Protein AF-A0A9X2SSY7-F1 (afdb_monomer)

Nearest PDB structures (foldseek):
  7xyr-assembly1_A  TM=7.628E-01  e=7.566E-05  Bacteroides thetaiotaomicron
  6cvm-assembly1_A  TM=6.477E-01  e=1.141E-04  Escherichia coli K-12
  8ri6-assembly1_C  TM=6.573E-01  e=6.161E-05  Escherichia coli
  3bga-assembly1_B  TM=7.428E-01  e=1.342E-03  Bacteroides thetaiotaomicron VPI-5482
  7brs-assembly2_B  TM=5.805E-01  e=2.113E-04  Escherichia coli K-12

pLDDT: mean 74.2, std 22.85, range [24.02, 95.81]

Solvent-accessible surface area (backbone atoms only — not comparable to full-atom values): 8448 Å² total; per-residue (Å²): 133,86,77,73,84,68,85,54,61,50,54,26,32,44,36,39,42,31,24,41,41,34,98,55,75,52,63,78,65,31,70,43,75,45,80,44,74,45,50,45,88,38,79,44,74,86,90,81,84,73,74,61,79,87,68,73,51,33,41,96,93,47,67,25,30,28,38,36,38,40,35,37,26,37,79,87,66,49,74,76,46,74,50,77,48,78,49,64,50,67,49,77,48,78,57,97,92,42,39,21,52,72,86,39,82,47,81,84,78,87,79,81,93,76,77,65,42,80,52,76,48,37,49,35,87,87,50,82,51,80,51,83,45,62,48,79,134

Foldseek 3Di:
DDDDPDFDKFKFKKKKWKWWPPPHTGDTQWIDMDIDIHTFQDKDDDDDDIDGPPDDAADPVGRTKMKMKIFTAGPVRHTQDIDIDIDGHWDWDDDPNFIDINNHTDDPPDDDDDFADADAIAHGSNDGDGDGDTHDD

Structure (mmCIF, N/CA/C/O backbone):
data_AF-A0A9X2SSY7-F1
#
_entry.id   AF-A0A9X2SSY7-F1
#
loop_
_atom_site.group_PDB
_atom_site.id
_atom_site.type_symbol
_atom_site.label_atom_id
_atom_site.label_alt_id
_atom_site.label_comp_id
_atom_site.label_asym_id
_atom_site.label_entity_id
_atom_site.label_seq_id
_atom_site.pdbx_PDB_ins_code
_atom_site.Cartn_x
_atom_site.Cartn_y
_atom_site.Cartn_z
_atom_site.occupancy
_atom_site.B_iso_or_equiv
_atom_site.auth_seq_id
_atom_site.auth_comp_id
_atom_site.auth_asym_id
_atom_site.auth_atom_id
_atom_site.pdbx_PDB_model_num
ATOM 1 N N . MET A 1 1 ? 37.679 14.201 -29.239 1.00 33.06 1 MET A N 1
ATOM 2 C CA . MET A 1 1 ? 36.259 14.521 -28.983 1.00 33.06 1 MET A CA 1
ATOM 3 C C . MET A 1 1 ? 35.783 13.582 -27.882 1.00 33.06 1 MET A C 1
ATOM 5 O O . MET A 1 1 ? 35.625 12.398 -28.140 1.00 33.06 1 MET A O 1
ATOM 9 N N . LEU A 1 2 ? 35.709 14.063 -26.638 1.00 31.77 2 LEU A N 1
ATOM 10 C CA . LEU A 1 2 ? 35.245 13.275 -25.492 1.00 31.77 2 LEU A CA 1
ATOM 11 C C . LEU A 1 2 ? 33.719 13.158 -25.587 1.00 31.77 2 LEU A C 1
ATOM 13 O O . LEU A 1 2 ? 33.017 14.149 -25.408 1.00 31.77 2 LEU A O 1
ATOM 17 N N . GLN A 1 3 ? 33.207 11.973 -25.920 1.00 32.41 3 GLN A N 1
ATOM 18 C CA . GLN A 1 3 ? 31.789 11.676 -25.738 1.00 32.41 3 GLN A CA 1
ATOM 19 C C . GLN A 1 3 ? 31.535 11.566 -24.233 1.00 32.41 3 GLN A C 1
ATOM 21 O O . GLN A 1 3 ? 32.003 10.629 -23.589 1.00 32.41 3 GLN A O 1
ATOM 26 N N . TYR A 1 4 ? 30.822 12.538 -23.665 1.00 38.88 4 TYR A N 1
ATOM 27 C CA . TYR A 1 4 ? 30.233 12.380 -22.340 1.00 38.88 4 TYR A CA 1
ATOM 28 C C . TYR A 1 4 ? 29.265 11.190 -22.406 1.00 38.88 4 TYR A C 1
ATOM 30 O O . TYR A 1 4 ? 28.402 11.188 -23.288 1.00 38.88 4 TYR A O 1
ATOM 38 N N . PRO A 1 5 ? 29.391 10.171 -21.536 1.00 45.56 5 PRO A N 1
ATOM 39 C CA . PRO A 1 5 ? 28.454 9.060 -21.527 1.00 45.56 5 PRO A CA 1
ATOM 40 C C . PRO A 1 5 ? 27.078 9.635 -21.193 1.00 45.56 5 PRO A C 1
ATOM 42 O O .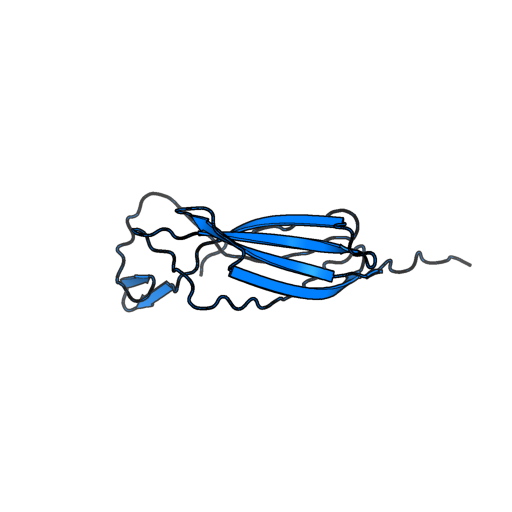 PRO A 1 5 ? 26.856 10.160 -20.103 1.00 45.56 5 PRO A O 1
ATOM 45 N N . GLY A 1 6 ? 26.201 9.626 -22.196 1.00 50.22 6 GLY A N 1
ATOM 46 C CA . GLY A 1 6 ? 24.883 10.234 -22.134 1.00 50.22 6 GLY A CA 1
ATOM 47 C C . GLY A 1 6 ? 24.085 9.729 -20.939 1.00 50.22 6 GLY A C 1
ATOM 48 O O . GLY A 1 6 ? 24.241 8.593 -20.495 1.00 50.22 6 GLY A O 1
ATOM 49 N N . VAL A 1 7 ? 23.225 10.601 -20.422 1.00 54.53 7 VAL A N 1
ATOM 50 C CA . VAL A 1 7 ? 22.247 10.299 -19.377 1.00 54.5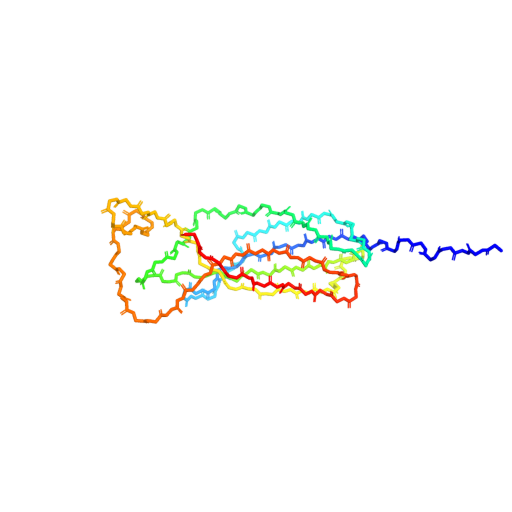3 7 VAL A CA 1
ATOM 51 C C . VAL A 1 7 ? 21.415 9.092 -19.822 1.00 54.53 7 VAL A C 1
ATOM 53 O O . VAL A 1 7 ? 20.508 9.223 -20.641 1.00 54.53 7 VAL A O 1
ATOM 56 N N . TYR A 1 8 ? 21.745 7.899 -19.329 1.00 67.19 8 TYR A N 1
ATOM 57 C CA . TYR A 1 8 ? 20.980 6.690 -19.620 1.00 67.19 8 TYR A CA 1
ATOM 58 C C . TYR A 1 8 ? 19.633 6.790 -18.900 1.00 67.19 8 TYR A C 1
ATOM 60 O O . TYR A 1 8 ? 19.585 6.763 -17.671 1.00 67.19 8 TYR A O 1
ATOM 68 N N . ALA A 1 9 ? 18.541 6.915 -19.649 1.00 69.19 9 ALA A N 1
ATOM 69 C CA . ALA A 1 9 ? 17.190 6.855 -19.106 1.00 69.19 9 ALA A CA 1
ATOM 70 C C . ALA A 1 9 ? 16.541 5.518 -19.480 1.00 69.19 9 ALA A C 1
ATOM 72 O O . ALA A 1 9 ? 16.495 5.158 -20.659 1.00 69.19 9 ALA A O 1
ATOM 73 N N . CYS A 1 10 ? 16.051 4.773 -18.488 1.00 75.38 10 CYS A N 1
ATOM 74 C CA . CYS A 1 10 ? 15.240 3.586 -18.726 1.00 75.38 10 CYS A CA 1
ATOM 75 C C . CYS A 1 10 ? 13.760 3.980 -18.768 1.00 75.38 10 CYS A C 1
ATOM 77 O O . CYS A 1 10 ? 13.252 4.668 -17.886 1.00 75.38 10 CYS A O 1
ATOM 79 N N . LYS A 1 11 ? 13.076 3.568 -19.836 1.00 88.38 11 LYS A N 1
ATOM 80 C CA . LYS A 1 11 ? 11.645 3.812 -20.045 1.00 88.38 11 LYS A CA 1
ATOM 81 C C . LYS A 1 11 ? 10.868 2.524 -19.816 1.00 88.38 11 LYS A C 1
ATOM 83 O O . LYS A 1 11 ? 11.322 1.453 -20.226 1.00 88.38 11 LYS A O 1
ATOM 88 N N . GLY A 1 12 ? 9.686 2.652 -19.243 1.00 91.44 12 GLY A N 1
ATOM 89 C CA . GLY A 1 12 ? 8.825 1.526 -18.928 1.00 91.44 12 GLY A CA 1
ATOM 90 C C . GLY A 1 12 ? 7.623 1.993 -18.132 1.00 91.44 12 GLY A C 1
ATOM 91 O O . GLY A 1 12 ? 7.131 3.099 -18.356 1.00 91.44 12 GLY A O 1
ATOM 92 N N . ASP A 1 13 ? 7.185 1.181 -17.186 1.00 93.69 13 ASP A N 1
ATOM 93 C CA . ASP A 1 13 ? 6.052 1.504 -16.334 1.00 93.69 13 ASP A CA 1
ATOM 94 C C . ASP A 1 13 ? 6.250 0.999 -14.911 1.00 93.69 13 ASP A C 1
ATOM 96 O O . ASP A 1 13 ? 6.900 -0.016 -14.681 1.00 93.69 13 ASP A O 1
ATOM 100 N N . VAL A 1 14 ? 5.687 1.738 -13.960 1.00 92.38 14 VAL A N 1
ATOM 101 C CA . VAL A 1 14 ? 5.506 1.269 -12.590 1.00 92.38 14 VAL A CA 1
ATOM 102 C C . VAL A 1 14 ? 4.056 0.834 -12.447 1.00 92.38 14 VAL A C 1
ATOM 104 O O . VAL A 1 14 ? 3.133 1.612 -12.708 1.00 92.38 14 VAL A O 1
ATOM 107 N N . GLU A 1 15 ? 3.873 -0.409 -12.032 1.00 94.44 15 GLU A N 1
ATOM 108 C CA . GLU A 1 15 ? 2.600 -1.033 -11.707 1.00 94.44 15 GLU A CA 1
ATOM 109 C C . GLU A 1 15 ? 2.528 -1.215 -10.192 1.00 94.44 15 GLU A C 1
ATOM 111 O O . GLU A 1 15 ? 3.451 -1.743 -9.582 1.00 94.44 15 GLU A O 1
ATOM 116 N N . VAL A 1 16 ? 1.447 -0.759 -9.570 1.00 93.94 16 VAL A N 1
ATOM 117 C CA . VAL A 1 16 ? 1.181 -0.977 -8.148 1.00 93.94 16 VAL A CA 1
ATOM 118 C C . VAL A 1 16 ? -0.082 -1.805 -8.037 1.00 93.94 16 VAL A C 1
ATOM 120 O O . VAL A 1 16 ? -1.141 -1.382 -8.499 1.00 93.94 16 VAL A O 1
ATOM 123 N N . ASN A 1 17 ? 0.029 -2.966 -7.407 1.00 95.56 17 ASN A N 1
ATOM 124 C CA . ASN A 1 17 ? -1.066 -3.882 -7.133 1.00 95.56 17 ASN A CA 1
ATOM 125 C C . ASN A 1 17 ? -1.316 -3.929 -5.627 1.00 95.56 17 ASN A C 1
ATOM 127 O O . ASN A 1 17 ? -0.379 -4.051 -4.845 1.00 95.56 17 ASN A O 1
ATOM 131 N N . CYS A 1 18 ? -2.575 -3.861 -5.208 1.00 92.56 18 CYS A N 1
ATOM 132 C CA . CYS A 1 18 ? -2.963 -3.974 -3.808 1.00 92.56 18 CYS A CA 1
ATOM 133 C C . CYS A 1 18 ? -3.915 -5.152 -3.631 1.00 92.56 18 CYS A C 1
ATOM 135 O O . CYS A 1 18 ? -4.889 -5.278 -4.372 1.00 92.56 18 CYS A O 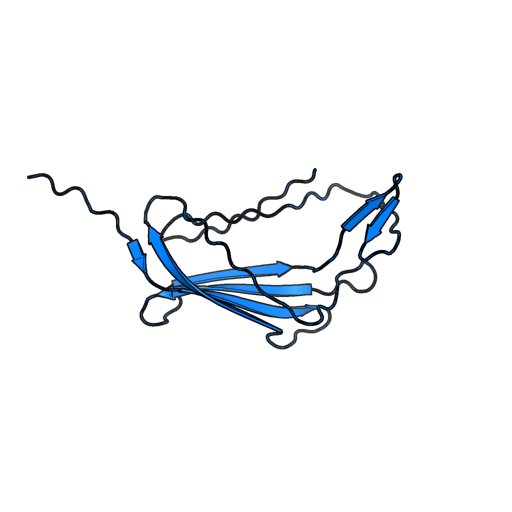1
ATOM 137 N N . TYR A 1 19 ? -3.642 -5.993 -2.640 1.00 95.81 19 TYR A N 1
ATOM 138 C CA . TYR A 1 19 ? -4.393 -7.204 -2.321 1.00 95.81 19 TYR A CA 1
ATOM 139 C C . TYR A 1 19 ? -4.802 -7.175 -0.855 1.00 95.81 19 TYR A C 1
ATOM 141 O O . TYR A 1 19 ? -4.043 -6.697 -0.008 1.00 95.81 19 TYR A O 1
ATOM 149 N N . PHE A 1 20 ? -5.969 -7.726 -0.534 1.00 93.50 20 PHE A N 1
ATOM 150 C CA . PHE A 1 20 ? -6.303 -7.984 0.864 1.00 93.50 20 PHE A CA 1
ATOM 151 C C . PHE A 1 20 ? -5.431 -9.133 1.398 1.00 93.50 20 PHE A C 1
ATOM 153 O O . PHE A 1 20 ? -5.264 -10.141 0.717 1.00 93.50 20 PHE A O 1
ATOM 160 N N . TRP A 1 21 ? -4.829 -8.976 2.581 1.00 93.50 21 TRP A N 1
ATOM 161 C CA . TRP A 1 21 ? -3.798 -9.903 3.075 1.00 93.50 21 TRP A CA 1
ATOM 162 C C . TRP A 1 21 ? -4.147 -10.571 4.406 1.00 93.50 21 TRP A C 1
ATOM 164 O O . TRP A 1 21 ? -3.968 -11.776 4.555 1.00 93.50 21 TRP A O 1
ATOM 174 N N . TYR A 1 22 ? -4.651 -9.810 5.376 1.00 92.50 22 TYR A N 1
ATOM 175 C CA . TYR A 1 22 ? -4.980 -10.317 6.711 1.00 92.50 22 TYR A CA 1
ATOM 176 C C . TYR A 1 22 ? -6.366 -9.814 7.132 1.00 92.50 22 TYR A C 1
ATOM 178 O O . TYR A 1 22 ? -6.641 -8.630 6.913 1.00 92.50 22 TYR A O 1
ATOM 186 N N . PRO A 1 23 ? -7.229 -10.647 7.756 1.00 91.00 23 PRO A N 1
ATOM 187 C CA . PRO A 1 23 ? -6.952 -11.963 8.369 1.00 91.00 23 PRO A CA 1
ATOM 188 C C . PRO A 1 23 ? -6.960 -13.170 7.427 1.00 91.00 23 PRO A C 1
ATOM 190 O O . PRO A 1 23 ? -6.590 -14.266 7.835 1.00 91.00 23 PRO A O 1
ATOM 193 N N . SER A 1 24 ? -7.362 -12.981 6.177 1.00 90.94 24 SER A N 1
ATOM 194 C CA . SER A 1 24 ? -7.321 -14.006 5.140 1.00 90.94 24 SER A CA 1
ATOM 195 C C . SER A 1 24 ? -6.796 -13.379 3.862 1.00 90.94 24 SER A C 1
ATOM 197 O O . SER A 1 24 ? -7.257 -12.294 3.494 1.00 90.94 24 SER A O 1
ATOM 199 N N . GLU A 1 25 ? -5.885 -14.064 3.177 1.00 93.62 25 GLU A N 1
ATOM 200 C CA . GLU A 1 25 ? -5.441 -13.631 1.857 1.00 93.62 25 GLU A CA 1
ATOM 201 C C . GLU A 1 25 ? -6.641 -13.596 0.903 1.00 93.62 25 GLU A C 1
ATOM 203 O O . GLU A 1 25 ? -7.484 -14.495 0.901 1.00 93.62 25 GLU A O 1
ATOM 208 N N . GLY A 1 26 ? -6.744 -12.511 0.144 1.00 91.12 26 GLY A N 1
ATOM 209 C CA . GLY A 1 26 ? -7.816 -12.279 -0.808 1.00 91.12 26 GLY A CA 1
ATOM 210 C C . GLY A 1 26 ? -7.296 -11.731 -2.128 1.00 91.12 26 GLY A C 1
ATOM 211 O O . GLY A 1 26 ? -6.093 -11.574 -2.345 1.00 91.12 26 GLY A O 1
ATOM 212 N N . ASP A 1 27 ? -8.238 -11.425 -3.014 1.00 91.56 27 ASP A N 1
ATOM 213 C CA . ASP A 1 27 ? -7.936 -10.962 -4.363 1.00 91.56 27 ASP A CA 1
ATOM 214 C C . ASP A 1 27 ? -7.366 -9.537 -4.400 1.00 91.56 27 ASP A C 1
ATOM 216 O O . ASP A 1 27 ? -7.335 -8.791 -3.411 1.00 91.56 27 ASP A O 1
ATOM 220 N N . LYS A 1 28 ? -6.914 -9.150 -5.597 1.00 94.88 28 LYS A N 1
ATOM 221 C CA . LYS A 1 28 ? -6.491 -7.785 -5.904 1.00 94.88 28 LYS A CA 1
ATOM 222 C C . LYS A 1 28 ? -7.680 -6.839 -5.736 1.00 94.88 28 LYS A C 1
ATOM 224 O O . LYS A 1 28 ? -8.676 -6.966 -6.440 1.00 94.88 28 LYS A O 1
ATOM 229 N N . VAL A 1 29 ? -7.556 -5.878 -4.827 1.00 94.25 29 VAL A N 1
ATOM 230 C CA . VAL A 1 29 ? -8.603 -4.897 -4.503 1.00 94.25 29 VAL A CA 1
ATOM 231 C C . VAL A 1 29 ? -8.421 -3.571 -5.234 1.00 94.25 29 VAL A C 1
ATOM 233 O O . VAL A 1 29 ? -9.377 -2.817 -5.377 1.00 94.25 29 VAL A O 1
ATOM 236 N N . ALA A 1 30 ? -7.205 -3.267 -5.690 1.00 91.62 30 ALA A N 1
ATOM 237 C CA . ALA A 1 30 ? -6.920 -2.068 -6.468 1.00 91.62 30 ALA A CA 1
ATOM 238 C C . ALA A 1 30 ? -5.626 -2.231 -7.272 1.00 91.62 30 ALA A C 1
ATOM 240 O O . ALA A 1 30 ? -4.724 -2.976 -6.878 1.00 91.62 30 ALA A O 1
ATOM 241 N N . PHE A 1 31 ? -5.511 -1.499 -8.380 1.00 94.62 31 PHE A N 1
ATOM 242 C CA . PHE A 1 31 ? -4.249 -1.359 -9.098 1.00 94.62 31 PHE A CA 1
ATOM 243 C C . PHE A 1 31 ? -4.118 0.016 -9.758 1.00 94.62 31 PHE A C 1
ATOM 245 O O . PHE A 1 31 ? -5.113 0.669 -10.069 1.00 94.62 31 PHE A O 1
ATOM 252 N N . VAL A 1 32 ? -2.882 0.445 -10.000 1.00 91.50 32 VAL A N 1
ATOM 253 C CA . VAL A 1 32 ? -2.572 1.605 -10.840 1.00 91.50 32 VAL A CA 1
ATOM 254 C C . VAL A 1 32 ? -1.307 1.326 -11.636 1.00 91.50 32 VAL A C 1
ATOM 256 O O . VAL A 1 32 ? -0.382 0.686 -11.146 1.00 91.50 32 VAL A O 1
ATOM 259 N N . ARG A 1 33 ? -1.258 1.814 -12.873 1.00 94.19 33 ARG A N 1
ATOM 260 C CA . ARG A 1 33 ? -0.087 1.707 -13.741 1.00 94.19 33 ARG A CA 1
ATOM 261 C C . ARG A 1 33 ? 0.225 3.068 -14.336 1.00 94.19 33 ARG A C 1
ATOM 263 O O . ARG A 1 33 ? -0.687 3.785 -14.746 1.00 94.19 33 ARG A O 1
ATOM 270 N N . LYS A 1 34 ? 1.504 3.427 -14.382 1.00 90.62 34 LYS A N 1
ATOM 271 C CA . LYS A 1 34 ? 1.962 4.694 -14.956 1.00 90.62 34 LYS A CA 1
ATOM 272 C C . LYS A 1 34 ? 3.237 4.478 -15.743 1.00 90.62 34 LYS A C 1
ATOM 274 O O . LYS A 1 34 ? 4.168 3.855 -15.242 1.00 90.62 34 LYS A O 1
ATOM 279 N N . GLU A 1 35 ? 3.288 5.042 -16.942 1.00 94.31 35 GLU A N 1
ATOM 280 C CA . GLU A 1 35 ? 4.525 5.109 -17.712 1.00 94.31 35 GLU A CA 1
ATOM 281 C C . GLU A 1 35 ? 5.539 6.022 -17.024 1.00 94.31 35 GLU A C 1
ATOM 283 O O . GLU A 1 35 ? 5.208 7.104 -16.529 1.00 94.31 35 GLU A O 1
ATOM 288 N N . VAL A 1 36 ? 6.790 5.577 -16.990 1.00 89.25 36 VAL A N 1
ATOM 289 C CA . VAL A 1 36 ? 7.876 6.271 -16.305 1.00 89.25 36 VAL A CA 1
ATOM 290 C C . VAL A 1 36 ? 9.126 6.304 -17.170 1.00 89.25 36 VAL A C 1
ATOM 292 O O . VAL A 1 36 ? 9.401 5.410 -17.975 1.00 89.25 36 VAL A O 1
ATOM 295 N N . GLU A 1 37 ? 9.915 7.351 -16.966 1.00 88.94 37 GLU A N 1
ATOM 296 C CA . GLU A 1 37 ? 11.268 7.466 -17.485 1.00 88.94 37 GLU A CA 1
ATOM 297 C C . GLU A 1 37 ? 12.198 7.723 -16.303 1.00 88.94 37 GLU A C 1
ATOM 299 O O . GLU A 1 37 ? 12.173 8.793 -15.699 1.00 88.94 37 GLU A O 1
ATOM 304 N N . ILE A 1 38 ? 12.984 6.711 -15.949 1.00 83.31 38 ILE A N 1
ATOM 305 C CA . ILE A 1 38 ? 13.888 6.732 -14.805 1.00 83.31 38 ILE A CA 1
ATOM 306 C C . ILE A 1 38 ? 15.272 7.095 -15.323 1.00 83.31 38 ILE A C 1
ATOM 308 O O . ILE A 1 38 ? 15.863 6.380 -16.136 1.00 83.31 38 ILE A O 1
ATOM 312 N N . ARG A 1 39 ? 15.800 8.224 -14.861 1.00 81.56 39 ARG A N 1
ATOM 313 C CA . ARG A 1 39 ? 17.154 8.659 -15.205 1.00 81.56 39 ARG A CA 1
ATOM 314 C C . ARG A 1 39 ? 18.163 7.929 -14.326 1.00 81.56 39 ARG A C 1
ATOM 316 O O . ARG A 1 39 ? 17.999 7.867 -13.111 1.00 81.56 39 ARG A O 1
ATOM 323 N N . SER A 1 40 ? 19.214 7.391 -14.935 1.00 75.81 40 SER A N 1
ATOM 324 C CA . SER A 1 40 ? 20.304 6.741 -14.202 1.00 75.81 40 SER A CA 1
ATOM 325 C C . SER A 1 40 ? 21.093 7.755 -13.379 1.00 75.81 40 SER A C 1
ATOM 327 O O . SER A 1 40 ? 21.252 8.906 -13.787 1.00 75.81 40 SER A O 1
ATOM 329 N N . SER A 1 41 ? 21.644 7.292 -12.256 1.00 74.81 41 SER A N 1
ATOM 330 C CA . SER A 1 41 ? 22.566 8.056 -11.401 1.00 74.81 41 SER A CA 1
ATOM 331 C C . SER A 1 41 ? 21.973 9.322 -10.770 1.00 74.81 41 SER A C 1
ATOM 333 O O . SER A 1 41 ? 22.719 10.169 -10.285 1.00 74.81 41 SER A O 1
ATOM 335 N N . VAL A 1 42 ? 20.646 9.443 -10.759 1.00 78.88 42 VAL A N 1
ATOM 336 C CA . VAL A 1 42 ? 19.909 10.464 -10.013 1.00 78.88 42 VAL A CA 1
ATOM 337 C C . VAL A 1 42 ? 18.763 9.805 -9.263 1.00 78.88 42 VAL A C 1
ATOM 339 O O . VAL A 1 42 ? 18.229 8.780 -9.690 1.00 78.88 42 VAL A O 1
ATOM 342 N N . GLU A 1 43 ? 18.373 10.417 -8.153 1.00 76.19 43 GLU A N 1
ATOM 343 C CA . GLU A 1 43 ? 17.170 10.021 -7.443 1.00 76.19 43 GLU A CA 1
ATOM 344 C C . GLU A 1 43 ? 15.929 10.411 -8.258 1.00 76.19 43 GLU A C 1
ATOM 346 O O . GLU A 1 43 ? 15.756 11.568 -8.640 1.00 76.19 43 GLU A O 1
ATOM 351 N N . ASN A 1 44 ? 15.066 9.438 -8.538 1.00 80.56 44 ASN A N 1
ATOM 352 C CA . ASN A 1 44 ? 13.773 9.651 -9.173 1.00 80.56 44 ASN A CA 1
ATOM 353 C C . ASN A 1 44 ? 12.683 9.486 -8.105 1.00 80.56 44 ASN A C 1
ATOM 355 O O . ASN A 1 44 ? 12.717 8.551 -7.308 1.00 80.56 44 ASN A O 1
ATOM 359 N N . GLN A 1 45 ? 11.693 10.374 -8.095 1.00 82.19 45 GLN A N 1
ATOM 360 C CA . GLN A 1 45 ? 10.522 10.255 -7.226 1.00 82.19 45 GLN A CA 1
ATOM 361 C C . GLN A 1 45 ? 9.273 10.158 -8.092 1.00 82.19 45 GLN A C 1
ATOM 363 O O . GLN A 1 45 ? 9.063 10.962 -9.001 1.00 82.19 45 GLN A O 1
ATOM 368 N N . ILE A 1 46 ? 8.459 9.137 -7.833 1.00 81.81 46 ILE A N 1
ATOM 369 C CA . ILE A 1 46 ? 7.268 8.830 -8.622 1.00 81.81 46 ILE A CA 1
ATOM 370 C C . ILE A 1 46 ? 6.096 8.734 -7.659 1.00 81.81 46 ILE A C 1
ATOM 372 O O . ILE A 1 46 ? 6.053 7.855 -6.805 1.00 81.81 46 ILE A O 1
ATOM 376 N N . ILE A 1 47 ? 5.149 9.656 -7.811 1.00 82.25 47 ILE A N 1
ATOM 377 C CA . ILE A 1 47 ? 3.922 9.688 -7.018 1.00 82.25 47 ILE A CA 1
ATOM 378 C C . ILE A 1 47 ? 2.806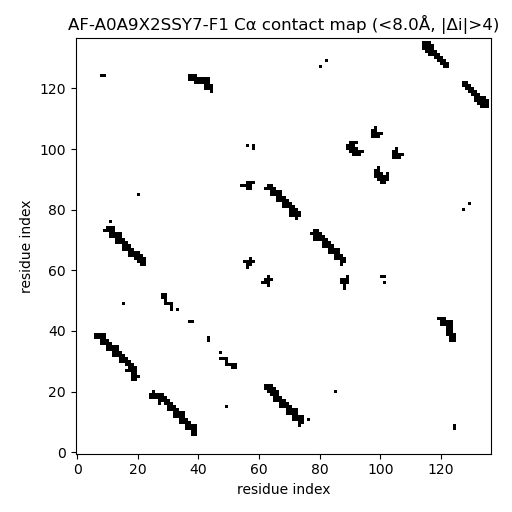 9.023 -7.825 1.00 82.25 47 ILE A C 1
ATOM 380 O O . ILE A 1 47 ? 2.555 9.386 -8.984 1.00 82.25 47 ILE A O 1
ATOM 384 N N . LEU A 1 48 ? 2.159 8.044 -7.194 1.00 81.44 48 LEU A N 1
ATOM 385 C CA . LEU A 1 48 ? 1.019 7.293 -7.703 1.00 81.44 48 LEU A CA 1
ATOM 386 C C . LEU A 1 48 ? -0.096 7.347 -6.668 1.00 81.44 48 LEU A C 1
ATOM 388 O O . LEU A 1 48 ? 0.141 7.109 -5.487 1.00 81.44 48 LEU A O 1
ATOM 392 N N . ASN A 1 49 ? -1.308 7.636 -7.130 1.00 83.94 49 ASN A N 1
ATOM 393 C CA . ASN A 1 49 ? -2.496 7.618 -6.292 1.00 83.94 49 ASN A CA 1
ATOM 394 C C . ASN A 1 49 ? -3.267 6.339 -6.598 1.00 83.94 49 ASN A C 1
ATOM 396 O O . ASN A 1 49 ? -3.657 6.116 -7.744 1.00 83.94 49 ASN A O 1
ATOM 400 N N . LEU A 1 50 ? -3.470 5.512 -5.577 1.00 84.25 50 LEU A N 1
ATOM 401 C CA . LEU A 1 50 ? -4.246 4.285 -5.670 1.00 84.25 50 LEU A CA 1
ATOM 402 C C . LEU A 1 50 ? -5.552 4.462 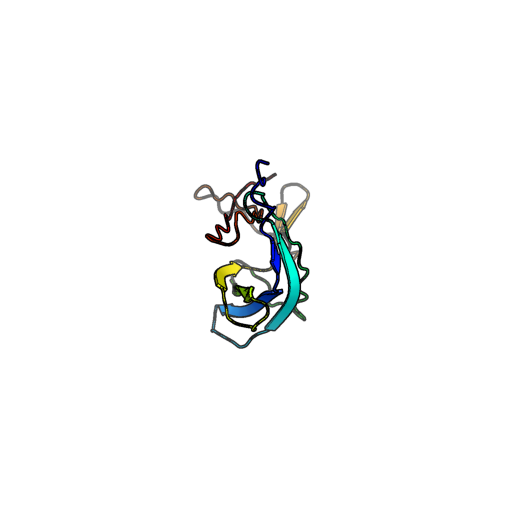-4.898 1.00 84.25 50 LEU A C 1
ATOM 404 O O . LEU A 1 50 ? -5.529 4.677 -3.687 1.00 84.25 50 LEU A O 1
ATOM 408 N N . LEU A 1 51 ? -6.683 4.376 -5.598 1.00 84.81 51 LEU A N 1
ATOM 409 C CA . LEU A 1 51 ? -8.000 4.381 -4.972 1.00 84.81 51 LEU A CA 1
ATOM 410 C C . LEU A 1 51 ? -8.366 2.954 -4.559 1.00 84.81 51 LEU A C 1
ATOM 412 O O . LEU A 1 51 ? -8.369 2.056 -5.396 1.00 84.81 51 LEU A O 1
ATOM 416 N N . ILE A 1 52 ? -8.685 2.759 -3.281 1.00 87.12 52 ILE A N 1
ATOM 417 C CA . ILE A 1 52 ? -9.234 1.506 -2.757 1.00 87.12 52 ILE A CA 1
ATOM 418 C C . ILE A 1 52 ? -10.684 1.786 -2.387 1.00 87.12 52 ILE A C 1
ATOM 420 O O . ILE A 1 52 ? -10.955 2.587 -1.490 1.00 87.12 52 ILE A O 1
ATOM 424 N N . GLU A 1 53 ? -11.613 1.162 -3.102 1.00 83.81 53 GLU A N 1
ATOM 425 C CA . GLU A 1 53 ? -13.038 1.307 -2.826 1.00 83.81 53 GLU A CA 1
ATOM 426 C C . GLU A 1 53 ? -13.404 0.546 -1.550 1.00 83.81 53 GLU A C 1
ATOM 428 O O . GLU A 1 53 ? -13.012 -0.605 -1.371 1.00 83.81 53 GLU A O 1
ATOM 433 N N . GLN A 1 54 ? -14.149 1.206 -0.656 1.00 87.06 54 GLN A N 1
ATOM 434 C CA . GLN A 1 54 ? -14.653 0.621 0.594 1.00 87.06 54 GLN A CA 1
ATOM 435 C C . GLN A 1 54 ? -13.573 -0.149 1.391 1.00 87.06 54 GLN A C 1
ATOM 437 O O . GLN A 1 54 ? -13.726 -1.344 1.661 1.00 87.06 54 GLN A O 1
ATOM 442 N N . PRO A 1 55 ? -12.462 0.509 1.780 1.00 90.75 55 PRO A N 1
ATOM 443 C CA . PRO A 1 55 ? -11.360 -0.179 2.431 1.00 90.75 55 PRO A CA 1
ATOM 444 C C . PRO A 1 55 ? -11.800 -0.741 3.785 1.00 90.75 55 PRO A C 1
ATOM 446 O O . PRO A 1 55 ? -12.343 -0.029 4.632 1.00 90.75 55 PRO A O 1
ATOM 449 N N . ARG A 1 56 ? -11.484 -2.013 4.033 1.00 90.88 56 ARG A N 1
ATOM 450 C CA . ARG A 1 56 ? -11.469 -2.577 5.386 1.00 90.88 56 ARG A CA 1
ATOM 451 C C . ARG A 1 56 ? -10.367 -1.889 6.179 1.00 90.88 56 ARG A C 1
ATOM 453 O O . ARG A 1 56 ? -9.193 -2.001 5.819 1.00 90.88 56 ARG A O 1
ATOM 460 N N . LEU A 1 57 ? -10.759 -1.145 7.206 1.00 89.12 57 LEU A N 1
ATOM 461 C CA . LEU A 1 57 ? -9.845 -0.325 7.989 1.00 89.12 57 LEU A CA 1
ATOM 462 C C . LEU A 1 57 ? -9.102 -1.170 9.018 1.00 89.12 57 LEU A C 1
ATOM 464 O O . LEU A 1 57 ? -9.638 -2.124 9.577 1.00 89.12 57 LEU A O 1
ATOM 468 N N . TRP A 1 58 ? -7.863 -0.792 9.283 1.00 90.75 58 TRP A N 1
ATOM 469 C CA . TRP A 1 58 ? -7.082 -1.325 10.382 1.00 90.75 58 TRP A CA 1
ATOM 470 C C . TRP A 1 58 ? -7.566 -0.722 11.706 1.00 90.75 58 TRP A C 1
ATOM 472 O O . TRP A 1 58 ? -7.744 0.495 11.810 1.00 90.75 58 TRP A O 1
ATOM 482 N N . GLN A 1 59 ? -7.738 -1.565 12.721 1.00 82.69 59 GLN A N 1
ATOM 483 C CA . GLN A 1 59 ? -7.992 -1.193 14.118 1.00 82.69 59 GLN A CA 1
ATOM 484 C C . GLN A 1 59 ? -7.444 -2.287 15.047 1.00 82.69 59 GLN A C 1
ATOM 486 O O . GLN A 1 59 ? -7.268 -3.422 14.611 1.00 82.69 59 GLN A O 1
ATOM 491 N N . ALA A 1 60 ? -7.217 -1.994 16.331 1.00 80.50 60 ALA A N 1
ATOM 492 C CA . ALA A 1 60 ? -6.585 -2.947 17.255 1.00 80.50 60 ALA A CA 1
ATOM 493 C C . ALA A 1 60 ? -7.318 -4.306 17.351 1.00 80.50 60 ALA A C 1
ATOM 495 O O . ALA A 1 60 ? -6.673 -5.348 17.412 1.00 80.50 60 ALA A O 1
ATOM 496 N N . GLY A 1 61 ? -8.657 -4.303 17.316 1.00 84.31 61 GLY A N 1
ATOM 497 C CA . GLY A 1 61 ? -9.476 -5.525 17.337 1.00 84.31 61 GLY A CA 1
ATOM 498 C C . GLY A 1 61 ? -9.719 -6.178 15.969 1.00 84.31 61 GLY A C 1
ATOM 499 O O . GLY A 1 61 ? -10.069 -7.351 15.907 1.00 84.31 61 GLY A O 1
ATOM 500 N N . GLU A 1 62 ? -9.524 -5.443 14.871 1.00 87.88 62 GLU A N 1
ATOM 501 C CA . GLU A 1 62 ? -9.638 -5.957 13.497 1.00 87.88 62 GLU A CA 1
ATOM 502 C C . GLU A 1 62 ? -8.444 -5.424 12.690 1.00 87.88 62 GLU A C 1
ATOM 504 O O . GLU A 1 62 ? -8.554 -4.414 11.983 1.00 87.88 62 GLU A O 1
ATOM 509 N N . PRO A 1 63 ? -7.259 -6.042 12.825 1.00 89.88 63 PRO A N 1
ATOM 510 C CA . PRO A 1 63 ? -6.028 -5.508 12.259 1.00 89.88 63 PRO A CA 1
ATOM 511 C C . PRO A 1 63 ? -5.933 -5.854 10.769 1.00 89.88 63 PRO A C 1
ATOM 513 O O . PRO A 1 63 ? -5.008 -6.536 10.344 1.00 89.88 63 PRO A O 1
ATOM 516 N N . ASN A 1 64 ? -6.908 -5.404 9.974 1.00 91.44 64 ASN A N 1
ATOM 517 C CA . ASN A 1 64 ? -6.971 -5.621 8.532 1.00 91.44 64 ASN A CA 1
ATOM 518 C C . ASN A 1 64 ? -5.692 -5.105 7.856 1.00 91.44 64 ASN A C 1
ATOM 520 O O . ASN A 1 64 ? -5.300 -3.951 8.059 1.00 91.44 64 ASN A O 1
ATOM 524 N N . GLN A 1 65 ? -5.052 -5.949 7.045 1.00 93.19 65 GLN A N 1
ATOM 525 C CA . GLN A 1 65 ? -3.829 -5.597 6.318 1.00 93.19 65 GLN A CA 1
ATOM 526 C C . GLN A 1 65 ? -3.980 -5.853 4.825 1.00 93.19 65 GLN A C 1
ATOM 528 O O . GLN A 1 65 ? -4.706 -6.753 4.399 1.00 93.19 65 GLN A O 1
ATOM 533 N N . TYR A 1 66 ? -3.221 -5.090 4.049 1.00 90.94 66 TYR A N 1
ATOM 534 C CA . TYR A 1 66 ? -3.105 -5.223 2.607 1.00 90.94 66 TYR A CA 1
ATOM 535 C C . TYR A 1 66 ? -1.661 -5.491 2.225 1.00 90.94 66 TYR A C 1
ATOM 537 O O . TYR A 1 66 ? -0.748 -4.918 2.814 1.00 90.94 66 TYR A O 1
ATOM 545 N N . LYS A 1 67 ? -1.472 -6.313 1.200 1.00 94.88 67 LYS A N 1
ATOM 546 C CA . LYS A 1 67 ? -0.197 -6.510 0.519 1.00 94.88 67 LYS A CA 1
ATOM 547 C C . LYS A 1 67 ? -0.167 -5.567 -0.676 1.00 94.88 67 LYS A C 1
ATOM 549 O O . LYS A 1 67 ? -1.042 -5.645 -1.535 1.00 94.88 67 LYS A O 1
ATOM 554 N N . VAL A 1 68 ? 0.816 -4.682 -0.724 1.00 93.62 68 VAL A N 1
ATOM 555 C CA . VAL A 1 68 ? 1.081 -3.809 -1.865 1.00 93.62 68 VAL A CA 1
ATOM 556 C C . VAL A 1 68 ? 2.329 -4.318 -2.561 1.00 93.62 68 VAL A C 1
ATOM 558 O O . VAL A 1 68 ? 3.374 -4.477 -1.942 1.00 93.62 68 VAL A O 1
ATOM 561 N N . GLU A 1 69 ? 2.203 -4.582 -3.847 1.00 94.94 69 GLU A N 1
ATOM 562 C CA . GLU A 1 69 ? 3.279 -4.991 -4.735 1.00 94.94 69 GLU A CA 1
ATOM 563 C C . GLU A 1 69 ? 3.529 -3.846 -5.715 1.00 94.94 69 GLU A C 1
ATOM 565 O O . GLU A 1 69 ? 2.603 -3.370 -6.370 1.00 94.94 69 GLU A O 1
ATOM 570 N N . VAL A 1 70 ? 4.772 -3.387 -5.796 1.00 93.06 70 VAL A N 1
ATOM 571 C CA . VAL A 1 70 ? 5.224 -2.363 -6.735 1.00 93.06 70 VAL A CA 1
ATOM 572 C C . VAL A 1 70 ? 6.168 -3.033 -7.717 1.00 93.06 70 VAL A C 1
ATOM 574 O O . VAL A 1 70 ? 7.231 -3.489 -7.317 1.00 93.06 70 VAL A O 1
ATOM 577 N N . VAL A 1 71 ? 5.798 -3.081 -8.991 1.00 92.88 71 VAL A N 1
ATOM 578 C CA . VAL A 1 71 ? 6.571 -3.724 -10.055 1.00 92.88 71 VAL A CA 1
ATOM 579 C C . VAL A 1 71 ? 7.042 -2.664 -11.037 1.00 92.88 71 VAL A C 1
ATOM 581 O O . VAL A 1 71 ? 6.236 -1.912 -11.583 1.00 92.88 71 VAL A O 1
ATOM 584 N N . LEU A 1 72 ? 8.345 -2.617 -11.302 1.00 89.50 72 LEU A N 1
ATOM 585 C CA . LEU A 1 72 ? 8.888 -1.874 -12.431 1.00 89.50 72 LEU A CA 1
ATOM 586 C C . LEU A 1 72 ? 8.975 -2.808 -13.635 1.00 89.50 72 LEU A C 1
ATOM 588 O O . LEU A 1 72 ? 9.642 -3.840 -13.585 1.00 89.50 72 LEU A O 1
ATOM 592 N N . ARG A 1 73 ? 8.374 -2.415 -14.753 1.00 90.19 73 ARG A N 1
ATOM 593 C CA . ARG A 1 73 ? 8.450 -3.146 -16.018 1.00 90.19 73 ARG A CA 1
ATOM 594 C C . ARG A 1 73 ? 9.199 -2.346 -17.071 1.00 90.19 73 ARG A C 1
ATOM 596 O O . ARG A 1 73 ? 9.140 -1.117 -17.099 1.00 90.19 73 ARG A O 1
ATOM 603 N N . ASN A 1 74 ? 9.904 -3.038 -17.962 1.00 88.56 74 ASN A N 1
ATOM 604 C CA . ASN A 1 74 ? 10.496 -2.419 -19.147 1.00 88.56 74 ASN A CA 1
ATOM 605 C C . ASN A 1 74 ? 9.442 -2.231 -20.255 1.00 88.56 74 ASN A C 1
ATOM 607 O O . ASN A 1 74 ? 8.319 -2.719 -20.163 1.00 88.56 74 ASN A O 1
ATOM 611 N N . LYS A 1 75 ? 9.814 -1.580 -21.365 1.00 90.25 75 LYS A N 1
ATOM 612 C CA . LYS A 1 75 ? 8.919 -1.402 -22.528 1.00 90.25 75 LYS A CA 1
ATOM 613 C C . LYS A 1 75 ? 8.390 -2.697 -23.161 1.00 90.25 75 LYS A C 1
ATOM 615 O O . LYS A 1 75 ? 7.439 -2.632 -23.932 1.00 90.25 75 LYS A O 1
ATOM 620 N N . LYS A 1 76 ? 9.015 -3.847 -22.900 1.00 89.31 76 LYS A N 1
ATOM 621 C CA . LYS A 1 76 ? 8.546 -5.159 -23.369 1.00 89.31 76 LYS A CA 1
ATOM 622 C C . LYS A 1 76 ? 7.531 -5.790 -22.405 1.00 89.31 76 LYS A C 1
ATOM 624 O O . LYS A 1 76 ? 7.008 -6.855 -22.705 1.00 89.31 76 LYS A O 1
ATOM 629 N N . GLY A 1 77 ? 7.250 -5.146 -21.268 1.00 88.25 77 GLY A N 1
ATOM 630 C CA . GLY A 1 77 ? 6.370 -5.646 -20.209 1.00 88.25 77 GLY A CA 1
ATOM 631 C C . GLY A 1 77 ? 7.051 -6.602 -19.225 1.00 88.25 77 GLY A C 1
ATOM 632 O O . GLY A 1 77 ? 6.407 -7.085 -18.292 1.00 88.25 77 GLY A O 1
ATOM 633 N N . GLU A 1 78 ? 8.346 -6.866 -19.399 1.00 90.38 78 GLU A N 1
ATOM 634 C CA . GLU A 1 78 ? 9.119 -7.740 -18.517 1.00 90.38 78 GLU A CA 1
ATOM 635 C C . GLU A 1 78 ? 9.369 -7.012 -17.192 1.00 90.38 78 GLU A C 1
ATOM 637 O O . GLU A 1 78 ? 9.772 -5.844 -17.197 1.00 90.38 78 GLU A O 1
ATOM 642 N N . ALA A 1 79 ? 9.126 -7.691 -16.068 1.00 89.38 79 ALA A N 1
ATOM 643 C CA . ALA A 1 79 ? 9.471 -7.163 -14.753 1.00 89.38 79 ALA A CA 1
ATOM 644 C C . ALA A 1 79 ? 10.997 -7.025 -14.654 1.00 89.38 79 ALA A C 1
ATOM 646 O O . ALA A 1 79 ? 11.730 -7.988 -14.873 1.00 89.38 79 ALA A O 1
ATOM 647 N N . ILE A 1 80 ? 11.456 -5.807 -14.385 1.00 87.25 80 ILE A N 1
ATOM 648 C CA . ILE A 1 80 ? 12.863 -5.491 -14.131 1.00 87.25 80 ILE A CA 1
ATOM 649 C C . ILE A 1 80 ? 13.161 -5.673 -12.645 1.00 87.25 80 ILE A C 1
ATOM 651 O O . ILE A 1 80 ? 14.238 -6.144 -12.295 1.00 87.25 80 ILE A O 1
ATOM 655 N N . ASP A 1 81 ? 12.221 -5.252 -11.799 1.00 84.44 81 ASP A N 1
ATOM 656 C CA . ASP A 1 81 ? 12.362 -5.220 -10.348 1.00 84.44 81 ASP A CA 1
ATOM 657 C C . ASP A 1 81 ? 10.978 -5.188 -9.688 1.00 84.44 81 ASP A C 1
ATOM 659 O O . ASP A 1 81 ? 10.001 -4.740 -10.307 1.00 84.44 81 ASP A O 1
ATOM 663 N N . ASP A 1 82 ? 10.905 -5.613 -8.432 1.00 87.88 82 ASP A N 1
ATOM 664 C CA . ASP A 1 82 ? 9.691 -5.578 -7.626 1.00 87.88 82 ASP A CA 1
ATOM 665 C C . ASP A 1 82 ? 9.976 -5.307 -6.142 1.00 87.88 82 ASP A C 1
ATOM 667 O O . ASP A 1 82 ? 11.068 -5.530 -5.620 1.00 87.88 82 ASP A O 1
ATOM 671 N N . TYR A 1 83 ? 8.977 -4.761 -5.455 1.00 87.81 83 TYR A N 1
ATOM 672 C CA . TYR A 1 83 ? 9.022 -4.515 -4.022 1.00 87.81 83 TYR A CA 1
ATOM 673 C C . TYR A 1 83 ? 7.653 -4.767 -3.401 1.00 87.81 83 TYR A C 1
ATOM 675 O O . TYR A 1 83 ? 6.641 -4.241 -3.870 1.00 87.81 83 TYR A O 1
ATOM 683 N N . VAL A 1 84 ? 7.626 -5.532 -2.312 1.00 88.62 84 VAL A N 1
ATOM 684 C CA . VAL A 1 84 ? 6.396 -5.889 -1.600 1.00 88.62 84 VAL A CA 1
ATOM 685 C C . VAL A 1 84 ? 6.420 -5.309 -0.193 1.00 88.62 84 VAL A C 1
ATOM 687 O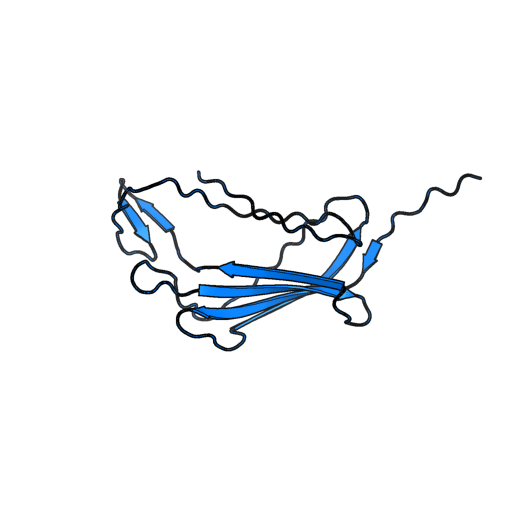 O . VAL A 1 84 ? 7.406 -5.438 0.532 1.00 88.62 84 VAL A O 1
ATOM 690 N N . LEU A 1 85 ? 5.310 -4.694 0.209 1.00 88.38 85 LEU A N 1
ATOM 691 C CA . LEU A 1 85 ? 5.094 -4.178 1.555 1.00 88.38 85 LEU A CA 1
ATOM 692 C C . LEU A 1 85 ? 3.689 -4.501 2.059 1.00 88.38 85 LEU A C 1
ATOM 694 O O . LEU A 1 85 ? 2.746 -4.636 1.282 1.00 88.38 85 LEU A O 1
ATOM 698 N N . THR A 1 86 ? 3.545 -4.564 3.379 1.00 90.12 86 THR A N 1
ATOM 699 C CA . THR A 1 86 ? 2.254 -4.767 4.041 1.00 90.12 86 THR A CA 1
ATOM 700 C C . THR A 1 86 ? 1.812 -3.476 4.722 1.00 90.12 86 THR A C 1
ATOM 702 O O . THR A 1 86 ? 2.597 -2.855 5.438 1.00 90.12 86 THR A O 1
ATOM 705 N N . ILE A 1 87 ? 0.563 -3.055 4.509 1.00 88.38 87 ILE A N 1
ATOM 706 C CA . ILE A 1 87 ? 0.015 -1.796 5.036 1.00 88.38 87 ILE A CA 1
ATOM 707 C C . ILE A 1 87 ? -1.308 -2.005 5.780 1.00 88.38 87 ILE A C 1
ATOM 709 O O . ILE A 1 87 ? -2.082 -2.903 5.457 1.00 88.38 87 ILE A O 1
ATOM 713 N N . GLY A 1 88 ? -1.599 -1.122 6.737 1.00 89.44 88 GLY A N 1
ATOM 714 C CA . GLY A 1 88 ? -2.918 -0.966 7.357 1.00 89.44 88 GLY A CA 1
ATOM 715 C C . GLY A 1 88 ? -3.502 0.417 7.056 1.00 89.44 88 GLY A C 1
ATOM 716 O O . GLY A 1 88 ? -2.819 1.432 7.223 1.00 89.44 88 GLY A O 1
ATOM 717 N N . ILE A 1 89 ? -4.762 0.475 6.620 1.00 87.69 89 ILE A N 1
ATOM 718 C CA . ILE A 1 89 ? -5.451 1.728 6.264 1.00 87.69 89 ILE A CA 1
ATOM 719 C C . ILE A 1 89 ? -6.245 2.211 7.476 1.00 87.69 89 ILE A C 1
ATOM 721 O O . ILE A 1 89 ? -7.152 1.519 7.923 1.00 87.69 89 ILE A O 1
ATOM 725 N N . ARG A 1 90 ? -5.918 3.385 8.020 1.00 89.12 90 ARG A N 1
ATOM 726 C CA . ARG A 1 90 ? -6.613 3.967 9.176 1.00 89.12 90 ARG A CA 1
ATOM 727 C C . ARG A 1 90 ? -6.547 5.486 9.150 1.00 89.12 90 ARG A C 1
ATOM 729 O O . ARG A 1 90 ? -5.605 6.050 8.598 1.00 89.12 90 ARG A O 1
ATOM 736 N N . ILE A 1 91 ? -7.522 6.124 9.784 1.00 83.38 91 ILE A N 1
ATOM 737 C CA . ILE A 1 91 ? -7.483 7.552 10.108 1.00 83.38 91 ILE A CA 1
ATOM 738 C C . ILE A 1 91 ? -7.022 7.677 11.556 1.00 83.38 91 ILE A C 1
ATOM 740 O O . ILE A 1 91 ? -7.572 7.008 12.429 1.00 83.38 91 ILE A O 1
ATOM 744 N N . ILE A 1 92 ? -6.025 8.525 11.796 1.00 85.94 92 ILE A N 1
ATOM 745 C CA . ILE A 1 92 ? -5.525 8.844 13.133 1.00 85.94 92 ILE A CA 1
ATOM 746 C C . ILE A 1 92 ? -5.798 10.321 13.392 1.00 85.94 92 ILE A C 1
ATOM 748 O O . ILE A 1 92 ? -5.469 11.167 12.563 1.00 85.94 92 ILE A O 1
ATOM 752 N N . GLU A 1 93 ? -6.398 10.627 14.536 1.00 85.88 93 GLU A N 1
ATOM 753 C CA . GLU A 1 93 ? -6.685 11.993 14.958 1.00 85.88 93 GLU A CA 1
ATOM 754 C C . GLU A 1 93 ? -6.418 12.152 16.458 1.00 85.88 93 GLU A C 1
ATOM 756 O O . GLU A 1 93 ? -6.755 11.272 17.241 1.00 85.88 93 GLU A O 1
ATOM 761 N N . GLN A 1 94 ? -5.843 13.277 16.885 1.00 85.00 94 GLN A N 1
ATOM 762 C CA . GLN A 1 94 ? -5.688 13.599 18.304 1.00 85.00 94 GLN A CA 1
ATOM 763 C C . GLN A 1 94 ? -6.470 14.870 18.638 1.00 85.00 94 GLN A C 1
ATOM 765 O O . GLN A 1 94 ? -6.259 15.920 18.035 1.00 85.00 94 GLN A O 1
ATOM 770 N N . LYS A 1 95 ? -7.369 14.785 19.622 1.00 87.38 95 LYS A N 1
ATOM 771 C CA . LYS A 1 95 ? -8.191 15.908 20.099 1.00 87.38 95 LYS A CA 1
ATOM 772 C C . LYS A 1 95 ? -8.189 15.935 21.620 1.00 87.38 95 LYS A C 1
ATOM 774 O O . LYS A 1 95 ? -8.527 14.936 22.250 1.00 87.38 95 LYS A O 1
ATOM 779 N N . ASN A 1 96 ? -7.831 17.078 22.210 1.00 88.81 96 ASN A N 1
ATOM 780 C CA . ASN A 1 96 ? -7.837 17.302 23.665 1.00 88.81 96 ASN A CA 1
ATOM 781 C C . ASN A 1 96 ? -7.112 16.194 24.460 1.00 88.81 96 ASN A C 1
ATOM 783 O O . ASN A 1 96 ? -7.617 15.709 25.467 1.00 88.81 96 ASN A O 1
ATOM 787 N N . GLY A 1 97 ? -5.957 15.737 23.967 1.00 83.19 97 GLY A N 1
ATOM 788 C CA . GLY A 1 97 ? -5.173 14.672 24.608 1.00 83.19 97 GLY A CA 1
ATOM 789 C C . GLY A 1 97 ? -5.709 13.248 24.410 1.00 83.19 97 GLY A C 1
ATOM 790 O O . GLY A 1 97 ? -5.072 12.308 24.868 1.00 83.19 97 GLY A O 1
ATOM 791 N N . THR A 1 98 ? -6.827 13.066 23.703 1.00 83.25 98 THR A N 1
ATOM 792 C CA . THR A 1 98 ? -7.367 11.745 23.347 1.00 83.25 98 THR A CA 1
ATOM 793 C C . THR A 1 98 ? -6.968 11.384 21.919 1.00 83.25 98 THR A C 1
ATOM 795 O O . THR A 1 98 ? -7.151 12.195 21.007 1.00 83.25 98 THR A O 1
ATOM 798 N N . LEU A 1 99 ? -6.429 10.178 21.728 1.00 84.00 99 LEU A N 1
ATOM 799 C CA . LEU A 1 99 ? -6.156 9.602 20.413 1.00 84.00 99 LEU A CA 1
ATOM 800 C C . LEU A 1 99 ? -7.418 8.925 19.879 1.00 84.00 99 LEU A C 1
ATOM 802 O O . LEU A 1 99 ? -8.094 8.200 20.604 1.00 84.00 99 LEU A O 1
ATOM 806 N N . TYR A 1 100 ? -7.706 9.130 18.604 1.00 83.69 100 TYR A N 1
ATOM 807 C CA . TYR A 1 100 ? -8.796 8.500 17.885 1.00 83.69 100 TYR A CA 1
ATOM 808 C C . TYR A 1 100 ? -8.237 7.712 16.706 1.00 83.69 100 TYR A C 1
ATOM 810 O O . TYR A 1 100 ? -7.489 8.253 15.889 1.00 83.69 100 TYR A O 1
ATOM 818 N N . VAL A 1 101 ? -8.640 6.449 16.587 1.00 86.62 101 VAL A N 1
ATOM 819 C CA . VAL A 1 101 ? -8.397 5.619 15.404 1.00 86.62 101 VAL A CA 1
ATOM 820 C C . VAL A 1 101 ? -9.743 5.318 14.761 1.00 86.62 101 VAL A C 1
ATOM 822 O O . VAL A 1 101 ? -10.644 4.775 15.399 1.00 86.62 101 VAL A O 1
ATOM 825 N N . ASN A 1 102 ? -9.910 5.708 13.496 1.00 86.25 102 ASN A N 1
ATOM 826 C CA . ASN A 1 102 ? -11.177 5.596 12.762 1.00 86.25 102 ASN A CA 1
ATOM 827 C C . ASN A 1 102 ? -12.366 6.192 13.551 1.00 86.25 102 ASN A C 1
ATOM 829 O O . ASN A 1 102 ? -13.427 5.578 13.654 1.00 86.25 102 ASN A O 1
ATOM 833 N N . ASN A 1 103 ? -12.169 7.383 14.134 1.00 88.19 103 ASN A N 1
ATOM 834 C CA . ASN A 1 103 ? -13.134 8.111 14.975 1.00 88.19 103 ASN A CA 1
ATOM 835 C C . ASN A 1 103 ? -13.513 7.436 16.308 1.00 88.19 103 ASN A C 1
ATOM 837 O O . ASN A 1 103 ? -14.422 7.913 16.988 1.00 88.19 103 ASN A O 1
ATOM 841 N N . ARG A 1 104 ? -12.831 6.361 16.720 1.00 85.75 104 ARG A N 1
ATOM 842 C CA . ARG A 1 104 ? -13.014 5.748 18.043 1.00 85.75 104 ARG A CA 1
ATOM 843 C C . 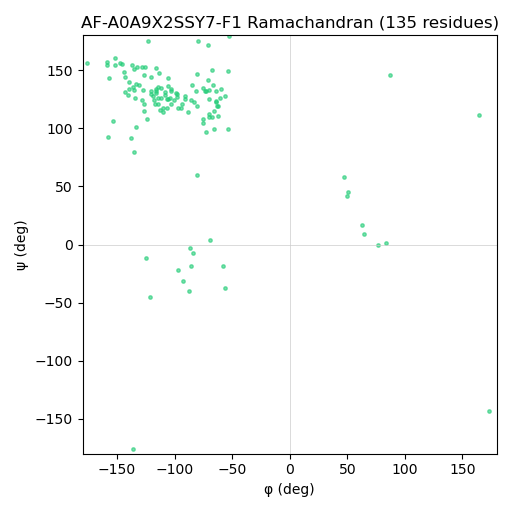ARG A 1 104 ? -11.866 6.124 18.959 1.00 85.75 104 ARG A C 1
ATOM 845 O O . ARG A 1 104 ? -10.716 6.048 18.546 1.00 85.75 104 ARG A O 1
ATOM 852 N N . ALA A 1 105 ? -12.198 6.549 20.176 1.00 86.06 105 ALA A N 1
ATOM 853 C CA . ALA A 1 105 ? -11.207 6.875 21.189 1.00 86.06 105 ALA A CA 1
ATOM 854 C C . ALA A 1 105 ? -10.422 5.611 21.557 1.00 86.06 105 ALA A C 1
ATOM 856 O O . ALA A 1 105 ? -11.013 4.612 21.965 1.00 86.06 105 ALA A O 1
ATOM 857 N N . GLU A 1 106 ? -9.106 5.676 21.412 1.00 77.19 106 GLU A N 1
ATOM 858 C CA . GLU A 1 106 ? -8.185 4.599 21.746 1.00 77.19 106 GLU A CA 1
ATOM 859 C C . GLU A 1 106 ? -7.296 5.045 22.905 1.00 77.19 106 GLU A C 1
ATOM 861 O O . GLU A 1 106 ? -6.769 6.162 22.930 1.00 77.19 106 GLU A O 1
ATOM 866 N N . MET A 1 107 ? -7.115 4.157 23.880 1.00 70.50 107 MET A N 1
ATOM 867 C CA . MET A 1 107 ? -6.126 4.365 24.928 1.00 70.50 107 MET A CA 1
ATOM 868 C C . MET A 1 107 ? -4.771 3.903 24.398 1.00 70.50 107 MET A C 1
ATOM 870 O O . MET A 1 107 ? -4.609 2.743 24.023 1.00 70.50 107 MET A O 1
ATOM 874 N N . LEU A 1 108 ? -3.783 4.798 24.395 1.00 64.19 108 LEU A N 1
ATOM 875 C CA . LEU A 1 108 ? -2.397 4.404 24.168 1.00 64.19 108 LEU A CA 1
ATOM 876 C C . LEU A 1 108 ? -1.942 3.535 25.345 1.00 64.19 108 LEU A C 1
ATOM 878 O O . LEU A 1 108 ? -1.594 4.042 26.411 1.00 64.19 108 LEU A O 1
ATOM 882 N N . LEU A 1 109 ? -1.958 2.217 25.162 1.00 57.31 109 LEU A N 1
ATOM 883 C CA . LEU A 1 109 ? -1.302 1.295 26.078 1.00 57.31 109 LEU A CA 1
ATOM 884 C C . LEU A 1 109 ? 0.203 1.431 25.849 1.00 57.31 109 LEU A C 1
ATOM 886 O O . LEU A 1 109 ? 0.760 0.884 24.902 1.00 57.31 109 LEU A O 1
ATOM 890 N N . HIS A 1 110 ? 0.856 2.234 26.684 1.00 46.09 110 HIS A N 1
ATOM 891 C CA . HIS A 1 110 ? 2.294 2.439 26.603 1.00 46.09 110 HIS A CA 1
ATOM 892 C C . HIS A 1 110 ? 3.014 1.140 26.987 1.00 46.09 110 HIS A C 1
ATOM 894 O O . HIS A 1 110 ? 2.980 0.754 28.151 1.00 46.09 110 HIS A O 1
ATOM 900 N N . ASN A 1 111 ? 3.644 0.468 26.018 1.00 42.00 111 ASN A N 1
ATOM 901 C CA . ASN A 1 111 ? 4.767 -0.445 26.238 1.00 42.00 111 ASN A CA 1
ATOM 902 C C . ASN A 1 111 ? 5.587 -0.603 24.942 1.00 42.00 111 ASN A C 1
ATOM 904 O O . ASN A 1 111 ? 5.350 -1.513 24.152 1.00 42.00 111 ASN A O 1
ATOM 908 N N . ARG A 1 112 ? 6.615 0.255 24.851 1.00 41.72 112 ARG A N 1
ATOM 909 C CA . ARG A 1 112 ? 7.732 0.345 23.885 1.00 41.72 112 ARG A CA 1
ATOM 910 C C . ARG A 1 112 ? 7.502 1.149 22.601 1.00 41.72 112 ARG A C 1
ATOM 912 O O . ARG A 1 112 ? 6.396 1.262 22.091 1.00 41.72 112 ARG A O 1
ATOM 919 N N . ASP A 1 113 ? 8.607 1.768 22.190 1.00 44.41 113 ASP A N 1
ATOM 920 C CA . ASP A 1 113 ? 8.756 2.780 21.150 1.00 44.41 113 ASP A CA 1
ATOM 921 C C . ASP A 1 113 ? 8.382 2.255 19.763 1.00 44.41 113 ASP A C 1
ATOM 923 O O . ASP A 1 113 ? 9.072 1.382 19.247 1.00 44.41 113 ASP A O 1
ATOM 927 N N . ASP A 1 114 ? 7.382 2.854 19.116 1.00 38.41 114 ASP A N 1
ATOM 928 C CA . ASP A 1 114 ? 7.106 2.619 17.698 1.00 38.41 114 ASP A CA 1
ATOM 929 C C . ASP A 1 114 ? 6.883 3.961 16.978 1.00 38.41 114 ASP A C 1
ATOM 931 O O . ASP A 1 114 ? 5.824 4.564 17.104 1.00 38.41 114 ASP A O 1
ATOM 935 N N . LEU A 1 115 ? 7.928 4.428 16.262 1.00 27.39 115 LEU A N 1
ATOM 936 C CA . LEU A 1 115 ? 7.921 5.353 15.095 1.00 27.39 115 LEU A CA 1
ATOM 937 C C . LEU A 1 115 ? 6.945 4.870 13.954 1.00 27.39 115 LEU A C 1
ATOM 939 O O . LEU A 1 115 ? 6.444 3.774 14.074 1.00 27.39 115 LEU A O 1
ATOM 943 N N . ILE A 1 116 ? 6.759 5.557 12.806 1.00 32.84 116 ILE A N 1
ATOM 944 C CA . ILE A 1 116 ? 6.432 5.126 11.403 1.00 32.84 116 ILE A CA 1
ATOM 945 C C . ILE A 1 116 ? 5.958 6.374 10.601 1.00 32.84 116 ILE A C 1
ATOM 947 O O . ILE A 1 116 ? 4.861 6.877 10.800 1.00 32.84 116 ILE A O 1
ATOM 951 N N . ASN A 1 117 ? 6.768 6.799 9.626 1.00 29.06 117 ASN A N 1
ATOM 952 C CA . ASN A 1 117 ? 6.454 7.626 8.439 1.00 29.06 117 ASN A CA 1
ATOM 953 C C . ASN A 1 117 ? 6.894 6.827 7.198 1.00 29.06 117 ASN A C 1
ATOM 955 O O . ASN A 1 117 ? 7.485 5.752 7.327 1.00 29.06 117 ASN A O 1
ATOM 959 N N . PHE A 1 118 ? 6.603 7.356 6.006 1.00 35.81 118 PHE A N 1
ATOM 960 C CA . PHE A 1 118 ? 6.958 6.767 4.717 1.00 35.81 118 PHE A CA 1
ATOM 961 C C . PHE A 1 118 ? 7.519 7.842 3.770 1.00 35.81 118 PHE A C 1
ATOM 963 O O . PHE A 1 118 ? 6.911 8.898 3.612 1.00 35.81 118 PHE A O 1
ATOM 970 N N . VAL A 1 119 ? 8.647 7.562 3.107 1.00 33.41 119 VAL A N 1
ATOM 971 C CA . VAL A 1 119 ? 9.214 8.349 1.992 1.00 33.41 119 VAL A CA 1
ATOM 972 C C . VAL A 1 119 ? 9.768 7.356 0.967 1.00 33.41 119 VAL A C 1
ATOM 974 O O . VAL A 1 119 ? 10.524 6.472 1.350 1.00 33.41 119 VAL A O 1
ATOM 977 N N . THR A 1 120 ? 9.407 7.472 -0.315 1.00 38.31 120 THR A N 1
ATOM 978 C CA . THR A 1 120 ? 9.901 6.588 -1.391 1.00 38.31 120 THR A CA 1
ATOM 979 C C . THR A 1 120 ? 10.954 7.302 -2.235 1.00 38.31 120 THR A C 1
ATOM 981 O O . THR A 1 120 ? 10.700 8.375 -2.775 1.00 38.31 120 THR A O 1
ATOM 984 N N . VAL A 1 121 ? 12.121 6.672 -2.377 1.00 35.31 121 VAL A N 1
ATOM 985 C CA . VAL A 1 121 ? 13.318 7.191 -3.057 1.00 35.31 121 VAL A CA 1
ATOM 986 C C . VAL A 1 121 ? 13.758 6.164 -4.110 1.00 35.31 121 VAL A C 1
ATOM 988 O O . VAL A 1 121 ? 14.016 5.022 -3.740 1.00 35.31 121 VAL A O 1
ATOM 991 N N . LEU A 1 122 ? 13.834 6.509 -5.406 1.00 45.19 122 LEU A N 1
ATOM 992 C CA . LEU A 1 122 ? 14.271 5.572 -6.464 1.00 45.19 122 LEU A CA 1
ATOM 993 C C . LEU A 1 122 ? 15.684 5.912 -6.950 1.00 45.19 122 LEU A C 1
ATOM 995 O O . LEU A 1 122 ? 15.906 6.981 -7.507 1.00 45.19 122 LEU A O 1
ATOM 999 N N . GLY A 1 123 ? 16.644 5.003 -6.764 1.00 38.88 123 GLY A N 1
ATOM 1000 C CA . GLY A 1 123 ? 18.069 5.313 -6.939 1.00 38.88 123 GLY A CA 1
ATOM 1001 C C . GLY A 1 123 ? 18.696 5.054 -8.319 1.00 38.88 123 GLY A C 1
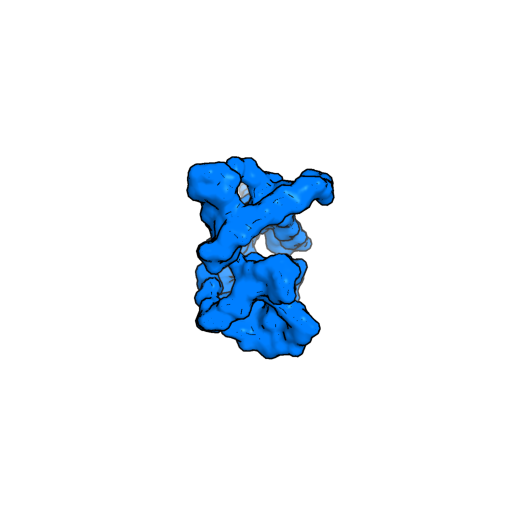ATOM 1002 O O . GLY A 1 123 ? 19.655 5.745 -8.658 1.00 38.88 123 GLY A O 1
ATOM 1003 N N . SER A 1 124 ? 18.260 4.055 -9.108 1.00 40.75 124 SER A N 1
ATOM 1004 C CA . SER A 1 124 ? 18.950 3.693 -10.370 1.00 40.75 124 SER A CA 1
ATOM 1005 C C . SER A 1 124 ? 18.251 2.594 -11.194 1.00 40.75 124 SER A C 1
ATOM 1007 O O . SER A 1 124 ? 17.602 1.719 -10.635 1.00 40.75 124 SER A O 1
ATOM 1009 N N . CYS A 1 125 ? 18.503 2.552 -12.513 1.00 38.09 125 CYS A N 1
ATOM 1010 C CA . CYS A 1 125 ? 18.070 1.499 -13.454 1.00 38.09 125 CYS A CA 1
ATOM 1011 C C . CYS A 1 125 ? 18.758 0.121 -13.270 1.00 38.09 125 CYS A C 1
ATOM 1013 O O . CYS A 1 125 ? 18.555 -0.763 -14.099 1.00 38.09 125 CYS A O 1
ATOM 1015 N N . ARG A 1 126 ? 19.621 -0.072 -12.259 1.00 34.50 126 ARG A N 1
ATOM 1016 C CA . ARG A 1 126 ? 20.304 -1.362 -11.990 1.00 34.50 126 ARG A CA 1
ATOM 1017 C C . ARG A 1 126 ? 20.117 -1.913 -10.578 1.00 34.50 126 ARG A C 1
ATOM 1019 O O . ARG A 1 126 ? 20.515 -3.042 -10.347 1.00 34.50 126 ARG A O 1
ATOM 1026 N N . ASN A 1 127 ? 19.577 -1.117 -9.660 1.00 36.03 127 ASN A N 1
ATOM 1027 C CA . ASN A 1 127 ? 19.309 -1.497 -8.277 1.00 36.03 127 ASN A CA 1
ATOM 1028 C C . ASN A 1 127 ? 18.147 -0.619 -7.800 1.00 36.03 127 ASN A C 1
ATOM 1030 O O . ASN A 1 127 ? 18.372 0.577 -7.564 1.00 36.03 127 ASN A O 1
ATOM 1034 N N . PHE A 1 128 ? 16.930 -1.160 -7.660 1.00 42.94 128 PHE A N 1
ATOM 1035 C CA . PHE A 1 128 ? 15.961 -0.480 -6.809 1.00 42.94 128 PHE A CA 1
ATOM 1036 C C . PHE A 1 128 ? 16.379 -0.624 -5.354 1.00 42.94 128 PHE A C 1
ATOM 1038 O O . PHE A 1 128 ? 16.882 -1.645 -4.888 1.00 42.94 128 PHE A O 1
ATOM 1045 N N . HIS A 1 129 ? 16.166 0.455 -4.618 1.00 37.62 129 HIS A N 1
ATOM 1046 C CA . HIS A 1 129 ? 16.239 0.434 -3.175 1.00 37.62 129 HIS A CA 1
ATOM 1047 C C . HIS A 1 129 ? 15.076 1.269 -2.676 1.00 37.62 129 HIS A C 1
ATOM 1049 O O . HIS A 1 129 ? 15.180 2.487 -2.559 1.00 37.62 129 HIS A O 1
ATOM 1055 N N . VAL A 1 130 ? 13.942 0.618 -2.429 1.00 37.34 130 VAL A N 1
ATOM 1056 C CA . VAL A 1 130 ? 12.840 1.259 -1.719 1.00 37.34 130 VAL A CA 1
ATOM 1057 C C . VAL A 1 130 ? 13.238 1.295 -0.248 1.00 37.34 130 VAL A C 1
ATOM 1059 O O . VAL A 1 130 ? 13.254 0.272 0.431 1.00 37.34 130 VAL A O 1
ATOM 1062 N N . LYS A 1 131 ? 13.633 2.469 0.249 1.00 34.56 131 LYS A N 1
ATOM 1063 C CA . LYS A 1 131 ? 13.866 2.675 1.681 1.00 34.56 131 LYS A CA 1
ATOM 1064 C C . LYS A 1 131 ? 12.557 3.106 2.333 1.00 34.56 131 LYS A C 1
ATOM 1066 O O . LYS A 1 131 ? 12.073 4.189 2.045 1.00 34.56 131 LYS A O 1
ATOM 1071 N N . SER A 1 132 ? 12.000 2.285 3.217 1.00 33.59 132 SER A N 1
ATOM 1072 C CA . SER A 1 132 ? 10.929 2.694 4.132 1.00 33.59 132 SER A CA 1
ATOM 1073 C C . SER A 1 132 ? 11.551 3.438 5.320 1.00 33.59 132 SER A C 1
ATOM 1075 O O . SER A 1 132 ? 12.392 2.874 6.019 1.00 33.59 132 SER A O 1
ATOM 1077 N N . GLY A 1 133 ? 11.188 4.704 5.532 1.00 31.95 133 GLY A N 1
ATOM 1078 C CA . GLY A 1 133 ? 11.794 5.566 6.552 1.00 31.95 133 GLY A CA 1
ATOM 1079 C C . GLY A 1 133 ? 10.757 6.226 7.451 1.00 31.95 133 GLY A C 1
ATOM 1080 O O . GLY A 1 133 ? 9.877 6.923 6.959 1.00 31.95 133 GLY A O 1
ATOM 1081 N N . GLN A 1 134 ? 10.919 6.016 8.759 1.00 31.94 134 GLN A N 1
ATOM 1082 C CA . GLN A 1 134 ? 9.931 6.210 9.812 1.00 31.94 134 GLN A CA 1
ATOM 1083 C C . GLN A 1 134 ? 10.158 7.497 10.629 1.00 31.94 134 GLN A C 1
ATOM 1085 O O . GLN A 1 134 ? 11.283 7.816 10.986 1.00 31.94 134 GLN A O 1
ATOM 1090 N N . THR A 1 135 ? 9.125 8.295 10.893 1.00 24.02 135 THR A N 1
ATOM 1091 C CA . THR A 1 135 ? 9.195 9.598 11.591 1.00 24.02 135 THR A CA 1
ATOM 1092 C C . THR A 1 135 ? 7.804 9.872 12.175 1.00 24.02 135 THR A C 1
ATOM 1094 O O . THR A 1 135 ? 6.842 9.472 11.552 1.00 24.02 135 THR A O 1
ATOM 1097 N N . PHE A 1 136 ? 7.655 10.465 13.359 1.00 27.92 136 PHE A N 1
ATOM 1098 C CA . PHE A 1 136 ? 6.368 11.006 13.838 1.00 27.92 136 PHE A CA 1
ATOM 1099 C C . PHE A 1 136 ? 6.528 12.517 13.998 1.00 27.92 136 PHE A C 1
ATOM 1101 O O . PHE A 1 136 ? 7.647 12.985 14.227 1.00 27.92 136 PHE A O 1
ATOM 1108 N N . LEU A 1 137 ? 5.428 13.256 13.856 1.00 27.70 137 LEU A N 1
ATOM 1109 C CA . LEU A 1 137 ? 5.309 14.632 14.340 1.00 27.70 137 LEU A CA 1
ATOM 1110 C C . LEU A 1 137 ? 4.537 14.629 15.657 1.00 27.70 137 LEU A C 1
ATOM 1112 O O . LEU A 1 137 ? 3.554 13.857 15.733 1.00 27.70 137 LEU A O 1
#

Radius of gyration: 19.08 Å; Cα contacts (8 Å, |Δi|>4): 261; chains: 1; bounding box: 51×31×56 Å

Organism: NCBI:txid2937417

Secondary structure (DSSP, 8-state):
--------EEEEEEEEEEEEEESS---EEEEEEEEEEEETTS-B--------SS---EETTEE-EEEEEEEEEETTS-EEEEEEEEE----EEEETTEEEETTEEE-----S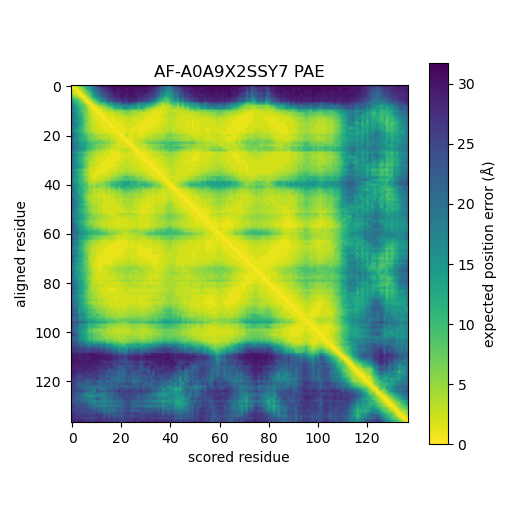---------B--TT-----------

Mean predicted aligned error: 11.07 Å

Sequence (137 aa):
MLQYPGVYACKGDVEVNCYFWYPSEGDKVAFVRKEVEIRSSVENQIILNLLIEQPRLWQAGEPNQYKVEVVLRNKKGEAIDDYVLTIGIRIIEQKNGTLYVNNRAEMLLHNRDDLINFVTVLGSCRNFHVKSGQTFL

InterPro domains:
  IPR006102 Glycoside hydrolase family 2, immunoglobulin-like beta-sandwich [PF00703] (34-90)
  IPR013783 Immunoglobulin-like fold [G3DSA:2.60.40.10] (9-90)
  IPR036156 Beta-Galactosidase/glucuronidase domain superfamily [SSF49303] (21-90)
  IPR050347 Bacterial Beta-galactosidase [PTHR46323] (32-108)